Protein AF-A0A662Q411-F1 (afdb_monomer)

pLDDT: mean 91.95, std 4.68, range [75.44, 96.88]

Structure (mmCIF, N/CA/C/O backbone):
data_AF-A0A662Q411-F1
#
_entry.id   AF-A0A662Q411-F1
#
loop_
_atom_site.group_PDB
_atom_site.id
_atom_site.type_symbol
_atom_site.label_atom_id
_atom_site.label_alt_id
_atom_site.label_comp_id
_atom_site.label_asym_id
_atom_site.label_entity_id
_atom_site.label_seq_id
_atom_site.pdbx_PDB_ins_code
_atom_site.Cartn_x
_atom_site.Cartn_y
_atom_site.Cartn_z
_atom_site.occupancy
_atom_site.B_iso_or_equiv
_atom_site.auth_seq_id
_atom_site.auth_comp_id
_atom_site.auth_asym_id
_atom_site.auth_atom_id
_atom_site.pdbx_PDB_model_num
ATOM 1 N N . MET A 1 1 ? -3.218 1.933 15.947 1.00 84.19 1 MET A N 1
ATOM 2 C CA . MET A 1 1 ? -2.059 1.090 15.566 1.00 84.19 1 MET A CA 1
ATOM 3 C C . MET A 1 1 ? -1.522 1.551 14.211 1.00 84.19 1 MET A C 1
ATOM 5 O O . MET A 1 1 ? -2.227 2.303 13.539 1.00 84.19 1 MET A O 1
ATOM 9 N N . THR A 1 2 ? -0.303 1.179 13.809 1.00 92.38 2 THR A N 1
ATOM 10 C CA . THR A 1 2 ? 0.244 1.527 12.482 1.00 92.38 2 THR A CA 1
ATOM 11 C C . THR A 1 2 ? 0.565 0.277 11.670 1.00 92.38 2 THR A C 1
ATOM 13 O O . THR A 1 2 ? 0.858 -0.793 12.196 1.00 92.38 2 THR A O 1
ATOM 16 N N . TYR A 1 3 ? 0.461 0.412 10.353 1.00 94.69 3 TYR A N 1
ATOM 17 C CA . TYR A 1 3 ? 0.730 -0.649 9.397 1.00 94.69 3 TYR A CA 1
ATOM 18 C C . TYR A 1 3 ? 1.803 -0.179 8.434 1.00 94.69 3 TYR A C 1
ATOM 20 O O . TYR A 1 3 ? 1.758 0.939 7.926 1.00 94.69 3 TYR A O 1
ATOM 28 N N . LYS A 1 4 ? 2.751 -1.054 8.124 1.00 95.69 4 LYS A N 1
ATOM 29 C CA . LYS A 1 4 ? 3.670 -0.844 7.013 1.00 95.69 4 LYS A CA 1
ATOM 30 C C . LYS A 1 4 ? 3.103 -1.531 5.784 1.00 95.69 4 LYS A C 1
ATOM 32 O O . LYS A 1 4 ? 2.916 -2.744 5.794 1.00 95.69 4 LYS A O 1
ATOM 37 N N . ILE A 1 5 ? 2.868 -0.775 4.720 1.00 95.19 5 ILE A N 1
ATOM 38 C CA . ILE A 1 5 ? 2.488 -1.299 3.410 1.00 95.19 5 ILE A CA 1
ATOM 39 C C . ILE A 1 5 ? 3.685 -1.281 2.461 1.00 95.19 5 ILE A C 1
ATOM 41 O O . ILE A 1 5 ? 4.517 -0.378 2.503 1.00 95.19 5 ILE A O 1
ATOM 45 N N . LYS A 1 6 ? 3.771 -2.286 1.591 1.00 96.25 6 LYS A N 1
ATOM 46 C CA . LYS A 1 6 ? 4.843 -2.479 0.618 1.00 96.25 6 LYS A CA 1
ATOM 47 C C . LYS A 1 6 ? 4.276 -2.768 -0.760 1.00 96.25 6 LYS A C 1
ATOM 49 O O . LYS A 1 6 ? 3.515 -3.722 -0.933 1.00 96.25 6 LYS A O 1
ATOM 54 N N . ASN A 1 7 ? 4.719 -2.011 -1.756 1.00 96.88 7 ASN A N 1
ATOM 55 C CA . ASN A 1 7 ? 4.426 -2.286 -3.157 1.00 96.88 7 ASN A CA 1
ATOM 56 C C . ASN A 1 7 ? 5.175 -3.552 -3.608 1.00 96.88 7 ASN A C 1
ATOM 58 O O . ASN A 1 7 ? 6.402 -3.604 -3.594 1.00 96.88 7 ASN A O 1
ATOM 62 N N . LYS A 1 8 ? 4.457 -4.598 -4.023 1.00 96.00 8 LYS A N 1
ATOM 63 C CA . LYS A 1 8 ? 5.069 -5.837 -4.538 1.00 96.00 8 LYS A CA 1
ATOM 64 C C . LYS A 1 8 ? 5.422 -5.770 -6.021 1.00 96.00 8 LYS A C 1
ATOM 66 O O . LYS A 1 8 ? 6.178 -6.611 -6.516 1.00 96.00 8 LYS A O 1
ATOM 71 N N . THR A 1 9 ? 4.865 -4.806 -6.737 1.00 94.25 9 THR A N 1
ATOM 72 C CA . THR A 1 9 ? 4.994 -4.701 -8.185 1.00 94.25 9 THR A CA 1
ATOM 73 C C . THR A 1 9 ? 6.305 -4.018 -8.583 1.00 94.25 9 THR A C 1
ATOM 75 O O . THR A 1 9 ? 7.000 -3.403 -7.769 1.00 94.25 9 THR A O 1
ATOM 78 N N . ARG A 1 10 ? 6.663 -4.152 -9.864 1.00 94.69 10 ARG A N 1
ATOM 79 C CA . ARG A 1 10 ? 7.795 -3.438 -10.482 1.00 94.69 10 ARG A CA 1
ATOM 80 C C . ARG A 1 10 ? 7.402 -2.056 -11.017 1.00 94.69 10 ARG A C 1
ATOM 82 O O . ARG A 1 10 ? 8.231 -1.388 -11.619 1.00 94.69 10 ARG A O 1
ATOM 89 N N . ARG A 1 11 ? 6.144 -1.648 -10.835 1.00 94.25 11 ARG A N 1
ATOM 90 C CA . ARG A 1 11 ? 5.616 -0.361 -11.291 1.00 94.25 11 ARG A CA 1
ATOM 91 C C . ARG A 1 11 ? 5.300 0.509 -10.075 1.00 94.25 11 ARG A C 1
ATOM 93 O O . ARG A 1 11 ? 4.978 -0.033 -9.017 1.00 94.25 11 ARG A O 1
ATOM 100 N N . PRO A 1 12 ? 5.421 1.837 -10.183 1.00 93.50 12 PRO A N 1
AT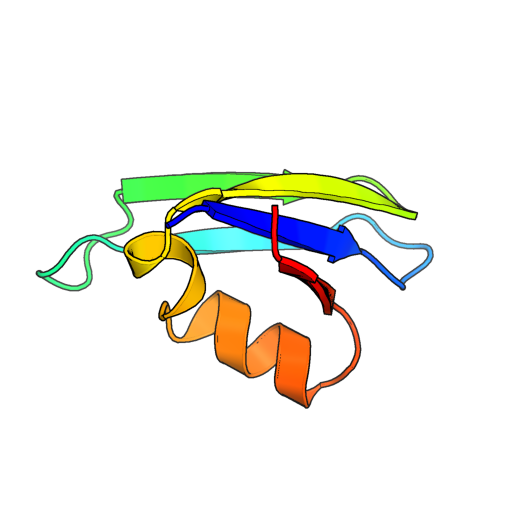OM 101 C CA . PRO A 1 12 ? 4.932 2.707 -9.130 1.00 93.50 12 PRO A CA 1
ATOM 102 C C . PRO A 1 12 ? 3.412 2.586 -9.008 1.00 93.50 12 PRO A C 1
ATOM 104 O O . PRO A 1 12 ? 2.724 2.256 -9.975 1.00 93.50 12 PRO A O 1
ATOM 107 N N . MET A 1 13 ? 2.893 2.849 -7.815 1.00 93.56 13 MET A N 1
ATOM 108 C CA . MET A 1 13 ? 1.456 2.922 -7.578 1.00 93.56 13 MET A CA 1
ATOM 109 C C . MET A 1 13 ? 1.125 4.077 -6.648 1.00 93.56 13 MET A C 1
ATOM 111 O O . MET A 1 13 ? 1.952 4.497 -5.842 1.00 93.56 13 MET A O 1
ATOM 115 N N . VAL A 1 14 ? -0.111 4.545 -6.742 1.00 93.31 14 VAL A N 1
ATOM 116 C CA . VAL A 1 14 ? -0.676 5.508 -5.803 1.00 93.31 14 VAL A CA 1
ATOM 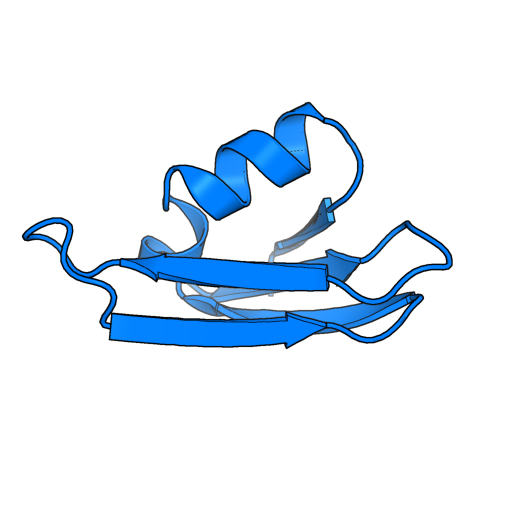117 C C . VAL A 1 14 ? -1.722 4.798 -4.963 1.00 93.31 14 VAL A C 1
ATOM 119 O O . VAL A 1 14 ? -2.532 4.026 -5.483 1.00 93.31 14 VAL A O 1
ATOM 122 N N . VAL A 1 15 ? -1.669 5.043 -3.662 1.00 92.06 15 VAL A N 1
ATOM 123 C CA . VAL A 1 15 ? -2.657 4.590 -2.691 1.00 92.06 15 VAL A CA 1
ATOM 124 C C . VAL A 1 15 ? -3.457 5.799 -2.239 1.00 92.06 15 VAL A C 1
ATOM 126 O O . VAL A 1 15 ? -2.891 6.753 -1.708 1.00 92.06 15 VAL A O 1
ATOM 129 N N . ASN A 1 16 ? -4.761 5.755 -2.469 1.00 92.25 16 ASN A N 1
ATOM 130 C CA . ASN A 1 16 ? -5.693 6.806 -2.103 1.00 92.25 16 ASN A CA 1
ATOM 131 C C . ASN A 1 16 ? -6.233 6.529 -0.704 1.00 92.25 16 ASN A C 1
ATOM 133 O O . ASN A 1 16 ? -6.782 5.464 -0.436 1.00 92.25 16 ASN A O 1
ATOM 137 N N . LEU A 1 17 ? -6.075 7.503 0.180 1.00 89.19 17 LEU A N 1
ATOM 138 C CA . LEU A 1 17 ? -6.483 7.440 1.573 1.00 89.19 17 LEU A CA 1
ATOM 139 C C . LEU A 1 17 ? -7.609 8.467 1.766 1.00 89.19 17 LEU A C 1
ATOM 141 O O . LEU A 1 17 ? -7.325 9.664 1.890 1.00 89.19 17 LEU A O 1
ATOM 145 N N . PRO A 1 18 ? -8.879 8.034 1.688 1.00 85.12 18 PRO A N 1
ATOM 146 C CA . PRO A 1 18 ? -10.018 8.894 1.959 1.00 85.12 18 PRO A CA 1
ATOM 147 C C . PRO A 1 18 ? -10.139 9.207 3.458 1.00 85.12 18 PRO A C 1
ATOM 149 O O . PRO A 1 18 ? -9.575 8.497 4.290 1.00 85.12 18 PRO A O 1
ATOM 152 N N . ASP A 1 19 ? -10.863 10.273 3.789 1.00 83.12 19 ASP A N 1
ATOM 153 C CA . ASP A 1 19 ? -11.353 10.537 5.141 1.00 83.12 19 ASP A CA 1
ATOM 154 C C . ASP A 1 19 ? -12.630 9.733 5.455 1.00 83.12 19 ASP A C 1
ATOM 156 O O . ASP A 1 19 ? -13.151 8.987 4.621 1.00 83.12 19 ASP A O 1
ATOM 160 N N . GLU A 1 20 ? -13.154 9.913 6.668 1.00 75.44 20 GLU A N 1
ATOM 161 C CA . GLU A 1 20 ? -14.395 9.287 7.141 1.00 75.44 20 GLU A CA 1
ATOM 162 C C . GLU A 1 20 ? -15.638 9.674 6.312 1.00 75.44 20 GLU A C 1
ATOM 164 O O . GLU A 1 20 ? -16.629 8.946 6.320 1.00 75.44 20 GLU A O 1
ATOM 169 N N . ASN A 1 21 ? -15.582 10.774 5.550 1.00 80.50 21 ASN A N 1
ATOM 170 C CA . ASN A 1 21 ? -16.657 11.240 4.669 1.00 80.50 21 ASN A CA 1
ATOM 171 C C . ASN A 1 21 ? -16.498 10.741 3.220 1.00 80.50 21 ASN A C 1
ATOM 173 O O . ASN A 1 21 ? -17.293 11.098 2.348 1.00 80.50 21 ASN A O 1
ATOM 177 N N . GLY A 1 22 ? -15.470 9.932 2.940 1.00 76.38 22 GLY A N 1
ATOM 178 C CA . GLY A 1 22 ? -15.173 9.408 1.608 1.00 76.38 22 GLY A CA 1
ATOM 179 C C . GLY A 1 22 ? -14.482 10.406 0.672 1.00 76.38 22 GLY A C 1
ATOM 180 O O . GLY A 1 22 ? -14.291 10.095 -0.505 1.00 76.38 22 GLY A O 1
ATOM 181 N N . GLN A 1 23 ? -14.082 11.583 1.161 1.00 84.38 23 GLN A N 1
ATOM 182 C CA . GLN A 1 23 ? -13.307 12.550 0.388 1.00 84.38 23 GLN A CA 1
ATOM 183 C C . GLN A 1 23 ? -11.824 12.186 0.413 1.00 84.38 23 GLN A C 1
ATOM 185 O O . GLN A 1 23 ? -11.302 11.691 1.408 1.00 84.38 23 GLN A O 1
ATOM 190 N N . LEU A 1 24 ? -11.110 12.429 -0.689 1.00 84.62 24 LEU A N 1
ATOM 191 C CA . LEU A 1 24 ? -9.684 12.121 -0.764 1.00 84.62 24 LEU A CA 1
ATOM 192 C C . LEU A 1 24 ? -8.885 13.050 0.164 1.00 84.62 24 LEU A C 1
ATOM 194 O O . LEU A 1 24 ? -8.642 14.206 -0.168 1.00 84.62 24 LEU A O 1
ATOM 198 N N . LYS A 1 25 ? -8.429 12.520 1.302 1.00 87.88 25 LYS A N 1
ATOM 199 C CA . LYS A 1 25 ? -7.608 13.247 2.280 1.00 87.88 25 LYS A CA 1
ATOM 200 C C . LYS A 1 25 ? -6.134 13.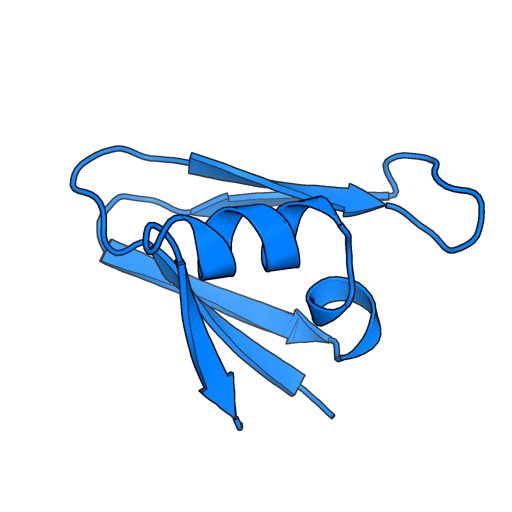255 1.900 1.00 87.88 25 LYS A C 1
ATOM 202 O O . LYS A 1 25 ? -5.438 14.247 2.097 1.00 87.88 25 LYS A O 1
ATOM 207 N N . LYS A 1 26 ? -5.633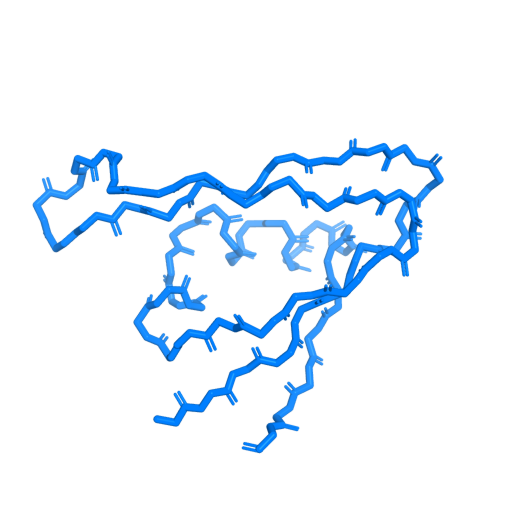 12.123 1.402 1.00 87.44 26 LYS A N 1
ATOM 208 C CA . LYS A 1 26 ? -4.204 11.916 1.156 1.00 87.44 26 LYS A CA 1
ATOM 209 C C . LYS A 1 26 ? -3.981 10.889 0.054 1.00 87.44 26 LYS A C 1
ATOM 211 O O . LYS A 1 26 ? -4.709 9.910 -0.057 1.00 87.44 26 LYS A O 1
ATOM 216 N N . ALA A 1 27 ? -2.935 11.094 -0.735 1.00 91.06 27 ALA A N 1
ATOM 217 C CA . ALA A 1 27 ? -2.454 10.123 -1.706 1.00 91.06 27 ALA A CA 1
ATOM 218 C C . ALA A 1 27 ? -1.002 9.771 -1.375 1.00 91.06 27 ALA A C 1
ATOM 220 O O . ALA A 1 27 ? -0.162 10.653 -1.204 1.00 91.06 27 ALA A O 1
ATOM 221 N N . VAL A 1 28 ? -0.705 8.480 -1.265 1.00 93.00 28 VAL A N 1
ATOM 222 C CA . VAL A 1 28 ? 0.646 7.984 -0.999 1.00 93.00 28 VAL A CA 1
ATOM 223 C C . VAL A 1 28 ? 1.202 7.390 -2.278 1.00 93.00 28 VAL A C 1
ATOM 225 O O . VAL A 1 28 ? 0.717 6.371 -2.773 1.00 93.00 28 VAL A O 1
ATOM 228 N N . TYR A 1 29 ? 2.239 8.029 -2.807 1.00 94.25 29 TYR A N 1
ATOM 229 C CA . TYR A 1 29 ? 3.019 7.473 -3.900 1.00 94.25 29 TYR A CA 1
ATOM 230 C C . TYR A 1 29 ? 3.977 6.408 -3.362 1.00 94.25 29 TYR A C 1
ATOM 232 O O . TYR A 1 29 ? 4.824 6.686 -2.513 1.00 94.25 29 TYR A O 1
ATOM 240 N N . LEU A 1 30 ? 3.855 5.187 -3.877 1.00 94.94 30 LEU A N 1
ATOM 241 C CA . LEU A 1 30 ? 4.743 4.077 -3.568 1.00 94.94 30 LEU A CA 1
ATOM 242 C C . LEU A 1 30 ? 5.583 3.724 -4.799 1.00 94.94 30 LEU A C 1
ATOM 244 O O . LEU A 1 30 ? 5.038 3.191 -5.776 1.00 94.94 30 LEU A O 1
ATOM 248 N N . PRO A 1 31 ? 6.911 3.940 -4.760 1.00 95.50 31 PRO A N 1
ATOM 249 C CA . PRO A 1 31 ? 7.784 3.484 -5.832 1.00 95.50 31 PRO A CA 1
ATOM 250 C C . PRO A 1 31 ? 7.771 1.946 -5.931 1.00 95.50 31 PRO A C 1
ATOM 252 O O . PRO A 1 31 ? 7.281 1.259 -5.023 1.00 95.50 31 PRO A O 1
ATOM 255 N N . PRO A 1 32 ? 8.298 1.365 -7.024 1.00 95.38 32 PRO A N 1
ATOM 256 C CA . PRO A 1 32 ? 8.481 -0.080 -7.135 1.00 95.38 32 PRO A CA 1
ATOM 257 C C . PRO A 1 32 ? 9.216 -0.636 -5.913 1.00 95.38 32 PRO A C 1
ATOM 259 O O . PRO A 1 32 ? 10.251 -0.101 -5.527 1.00 95.38 32 PRO A O 1
ATOM 262 N N . ARG A 1 33 ? 8.693 -1.704 -5.295 1.00 92.94 33 ARG A N 1
ATOM 263 C CA . ARG A 1 33 ? 9.247 -2.290 -4.051 1.00 92.94 33 ARG A CA 1
ATOM 264 C C . ARG A 1 33 ? 9.297 -1.343 -2.835 1.00 92.94 33 ARG A C 1
ATOM 266 O O . ARG A 1 33 ? 9.802 -1.767 -1.796 1.00 92.94 33 ARG A O 1
ATOM 273 N N . GLY A 1 34 ? 8.756 -0.128 -2.946 1.00 95.06 34 GLY A N 1
ATOM 274 C CA . GLY A 1 34 ? 8.728 0.884 -1.894 1.00 95.06 34 GLY A CA 1
ATOM 275 C C . GLY A 1 34 ? 7.800 0.533 -0.740 1.00 95.06 34 GLY A C 1
ATOM 276 O O . GLY A 1 34 ? 6.883 -0.282 -0.884 1.00 95.06 34 GLY A O 1
ATOM 277 N N . GLU A 1 35 ? 8.045 1.172 0.399 1.00 94.94 35 GLU A N 1
ATOM 278 C CA . GLU A 1 35 ? 7.317 0.970 1.648 1.00 94.94 35 GLU A CA 1
ATOM 279 C C . GLU A 1 35 ? 6.789 2.307 2.176 1.00 94.94 35 GLU A C 1
ATOM 281 O O . GLU A 1 35 ? 7.433 3.340 2.005 1.00 94.94 35 GLU A O 1
ATOM 286 N N . ALA A 1 36 ? 5.638 2.279 2.841 1.00 94.12 36 ALA A N 1
ATOM 287 C CA . ALA A 1 36 ? 5.107 3.409 3.595 1.00 94.12 36 ALA A CA 1
ATOM 288 C C . ALA A 1 36 ? 4.486 2.916 4.899 1.00 94.12 36 ALA A C 1
ATOM 290 O O . ALA A 1 36 ? 3.962 1.804 4.964 1.00 94.12 36 ALA A O 1
ATOM 291 N N . VAL A 1 37 ? 4.537 3.757 5.928 1.00 94.69 37 VAL A N 1
ATOM 292 C CA . VAL A 1 37 ? 3.812 3.533 7.180 1.00 94.69 37 VAL A CA 1
ATOM 293 C C . VAL A 1 37 ? 2.526 4.346 7.129 1.00 94.69 37 VAL A C 1
ATOM 295 O O . VAL A 1 37 ? 2.554 5.532 6.800 1.00 94.69 37 VAL A O 1
ATOM 298 N N . ILE A 1 38 ? 1.413 3.690 7.424 1.00 92.94 38 ILE A N 1
ATOM 299 C CA . ILE A 1 38 ? 0.070 4.264 7.432 1.00 92.94 38 ILE A CA 1
ATOM 300 C C . ILE A 1 38 ? -0.624 3.951 8.759 1.00 92.94 38 ILE A C 1
ATOM 302 O O . ILE A 1 38 ? -0.250 3.011 9.467 1.00 92.94 38 ILE A O 1
ATOM 306 N N . SER A 1 39 ? -1.624 4.746 9.120 1.00 92.88 39 SER A N 1
ATOM 307 C CA . SER A 1 39 ? -2.453 4.486 10.296 1.00 92.88 39 SER A CA 1
ATOM 308 C C . SER A 1 39 ? -3.387 3.292 10.074 1.00 92.88 39 SER A C 1
ATOM 310 O O . SER A 1 39 ? -3.592 2.814 8.958 1.00 92.88 39 SER A O 1
ATOM 312 N N . GLU A 1 40 ? -3.975 2.792 11.155 1.00 91.56 40 GLU A N 1
ATOM 313 C CA . GLU A 1 40 ? -5.005 1.755 11.090 1.00 91.56 40 GLU A CA 1
ATOM 314 C C . GLU A 1 40 ? -6.250 2.181 10.301 1.00 91.56 40 GLU A C 1
ATOM 316 O O . GLU A 1 40 ? -6.803 1.380 9.552 1.00 91.56 40 GLU A O 1
ATOM 321 N N . GLU A 1 41 ? -6.664 3.438 10.429 1.00 90.00 41 GLU A N 1
ATOM 322 C CA . GLU A 1 41 ? -7.776 4.009 9.665 1.00 90.00 41 GLU A CA 1
ATOM 323 C C . GLU A 1 41 ? -7.442 4.055 8.165 1.00 90.00 41 GLU A C 1
ATOM 325 O O . GLU A 1 41 ? -8.192 3.538 7.338 1.00 90.00 41 GLU A O 1
ATOM 330 N N . GLU A 1 42 ? -6.250 4.556 7.820 1.00 91.25 42 GLU A N 1
ATOM 331 C CA . GLU A 1 42 ? -5.737 4.578 6.447 1.00 91.25 42 GLU A CA 1
ATOM 332 C C . GLU A 1 42 ? -5.645 3.154 5.864 1.00 91.25 42 GLU A C 1
ATOM 334 O O . GLU A 1 42 ? -5.983 2.928 4.699 1.00 91.25 42 GLU A O 1
ATOM 339 N N . PHE A 1 43 ? -5.244 2.165 6.672 1.00 92.00 43 PHE A N 1
ATOM 340 C CA . PHE A 1 43 ? -5.181 0.762 6.259 1.00 92.00 43 PHE A CA 1
ATOM 341 C C . PHE A 1 43 ? -6.561 0.170 5.957 1.00 92.00 43 PHE A C 1
ATOM 343 O O . PHE A 1 43 ? -6.691 -0.631 5.031 1.00 92.00 43 PHE A O 1
ATOM 350 N N . ARG A 1 44 ? -7.600 0.564 6.701 1.00 91.06 44 ARG A N 1
ATOM 351 C CA . ARG A 1 44 ? -8.985 0.115 6.481 1.00 91.06 44 ARG A CA 1
ATOM 352 C C . ARG A 1 44 ? -9.632 0.740 5.243 1.00 91.06 44 ARG A C 1
ATOM 354 O O . ARG A 1 44 ? -10.723 0.312 4.867 1.00 91.06 44 ARG A O 1
ATOM 361 N N . SER A 1 45 ? -8.974 1.698 4.587 1.00 91.81 45 SER A N 1
ATOM 362 C CA . SER A 1 45 ? -9.508 2.323 3.378 1.00 91.81 45 SER A CA 1
ATOM 363 C C . SER A 1 45 ? -9.814 1.300 2.267 1.00 91.81 45 SER A C 1
ATOM 365 O O . SER A 1 45 ? -9.059 0.333 2.079 1.00 91.81 45 SER A O 1
ATOM 367 N N . PRO A 1 46 ? -10.890 1.511 1.478 1.00 91.56 46 PRO A N 1
ATOM 368 C CA . PRO A 1 46 ? -11.274 0.586 0.411 1.00 91.56 46 PRO A CA 1
ATOM 369 C C . PRO A 1 46 ? -10.156 0.337 -0.604 1.00 91.56 46 PRO A C 1
ATOM 371 O O . PRO A 1 46 ? -9.966 -0.792 -1.052 1.00 91.56 46 PRO A O 1
ATOM 374 N N . ASP A 1 47 ? -9.387 1.375 -0.938 1.00 93.25 47 ASP A N 1
ATOM 375 C CA . ASP A 1 47 ? -8.315 1.295 -1.927 1.00 93.25 47 ASP A CA 1
ATOM 376 C C . ASP A 1 47 ? -7.123 0.455 -1.435 1.00 93.25 47 ASP A C 1
ATOM 378 O O . ASP A 1 47 ? -6.632 -0.411 -2.165 1.00 93.25 47 ASP A O 1
ATOM 382 N N . VAL A 1 48 ? -6.694 0.639 -0.177 1.00 93.50 48 VAL A N 1
ATOM 383 C CA . VAL A 1 48 ? -5.649 -0.203 0.431 1.00 93.50 48 VAL A CA 1
ATOM 384 C C . VAL A 1 48 ? -6.103 -1.658 0.464 1.00 93.50 48 VAL A C 1
ATOM 386 O O . VAL A 1 48 ? -5.375 -2.539 0.000 1.00 93.50 48 VAL A O 1
ATOM 389 N N . GLN A 1 49 ? -7.318 -1.920 0.950 1.00 94.88 49 GLN A N 1
ATOM 390 C CA . GLN A 1 49 ? -7.851 -3.279 1.054 1.00 94.88 49 GLN A CA 1
ATOM 391 C C . GLN A 1 49 ? -8.007 -3.950 -0.317 1.00 94.88 49 GLN A C 1
ATOM 393 O O . GLN A 1 49 ? -7.647 -5.119 -0.473 1.00 94.88 49 GLN A O 1
ATOM 398 N N . ALA A 1 50 ? -8.469 -3.223 -1.338 1.00 94.75 50 ALA A N 1
ATOM 399 C CA . ALA A 1 50 ? -8.566 -3.734 -2.703 1.00 94.75 50 ALA A CA 1
ATOM 400 C C . ALA A 1 50 ? -7.190 -4.136 -3.255 1.00 94.75 50 ALA A C 1
ATOM 402 O O . ALA A 1 50 ? -7.020 -5.246 -3.760 1.00 94.75 50 ALA A O 1
ATOM 403 N N . LYS A 1 51 ? -6.181 -3.276 -3.095 1.00 94.56 51 LYS A N 1
ATOM 404 C CA . LYS A 1 51 ? -4.806 -3.538 -3.545 1.00 94.56 51 LYS A CA 1
ATOM 405 C C . LYS A 1 51 ? -4.122 -4.672 -2.771 1.00 94.56 51 LYS A C 1
ATOM 407 O O . LYS A 1 51 ? -3.318 -5.415 -3.343 1.00 94.56 51 LYS A O 1
ATOM 412 N N . VAL A 1 52 ? -4.440 -4.842 -1.488 1.00 95.69 52 VAL A N 1
ATOM 413 C CA . VAL A 1 52 ? -3.996 -5.999 -0.695 1.00 95.69 52 VAL A CA 1
ATOM 414 C C . VAL A 1 52 ? -4.637 -7.285 -1.224 1.00 95.69 52 VAL A C 1
ATOM 416 O O . VAL A 1 52 ? -3.919 -8.249 -1.484 1.00 95.69 52 VAL A O 1
ATOM 419 N N . ARG A 1 53 ? -5.955 -7.29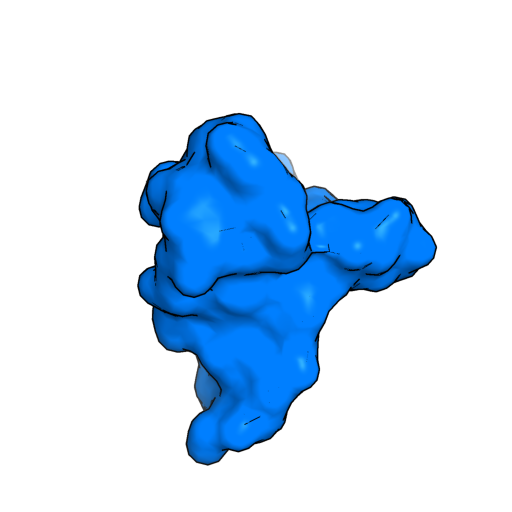4 -1.475 1.00 95.50 53 ARG A N 1
ATOM 420 C CA . ARG A 1 53 ? -6.671 -8.456 -2.044 1.00 95.50 53 ARG A CA 1
ATOM 421 C C . ARG A 1 53 ? -6.186 -8.825 -3.445 1.00 95.50 53 ARG A C 1
ATOM 423 O O . ARG A 1 53 ? -6.057 -10.002 -3.753 1.00 95.50 53 ARG A O 1
ATOM 430 N N . GLN A 1 54 ? -5.855 -7.833 -4.271 1.00 95.25 54 GLN A N 1
ATOM 431 C CA . GLN A 1 54 ? -5.231 -8.036 -5.584 1.00 95.25 54 GLN A CA 1
ATOM 432 C C . GLN A 1 54 ? -3.779 -8.540 -5.493 1.00 95.25 54 GLN A C 1
ATOM 434 O O . GLN A 1 54 ? -3.175 -8.885 -6.506 1.00 95.25 54 GLN A O 1
ATOM 439 N N . GLY A 1 55 ? -3.182 -8.558 -4.297 1.00 94.56 55 GLY A N 1
ATOM 440 C CA . GLY A 1 55 ? -1.819 -9.033 -4.072 1.00 94.56 55 GLY A CA 1
ATOM 441 C C . GLY A 1 55 ? -0.723 -8.077 -4.554 1.00 94.56 55 GLY A C 1
ATOM 442 O O . GLY A 1 55 ? 0.448 -8.478 -4.596 1.00 94.56 55 GLY A O 1
ATOM 443 N N . VAL A 1 56 ? -1.074 -6.831 -4.898 1.00 95.69 56 VAL A N 1
ATOM 444 C CA . VAL A 1 56 ? -0.125 -5.791 -5.332 1.00 95.69 56 VAL A CA 1
ATOM 445 C C . VAL A 1 56 ? 0.480 -5.030 -4.151 1.00 95.69 56 VAL A C 1
ATOM 447 O O . VAL A 1 56 ? 1.616 -4.565 -4.248 1.00 95.69 56 VAL A O 1
ATOM 450 N N . LEU A 1 57 ? -0.225 -4.979 -3.018 1.00 95.88 57 LEU A N 1
ATOM 451 C CA . LEU A 1 57 ? 0.293 -4.512 -1.732 1.00 95.88 57 LEU A CA 1
ATOM 452 C C . LEU A 1 57 ? 0.484 -5.686 -0.767 1.00 95.88 57 LEU A C 1
ATOM 454 O O . LEU A 1 57 ? -0.369 -6.562 -0.647 1.00 95.88 57 LEU A O 1
ATOM 458 N N . ARG A 1 58 ? 1.605 -5.686 -0.045 1.00 96.00 58 ARG A N 1
ATOM 459 C CA . ARG A 1 58 ? 1.806 -6.484 1.175 1.00 96.00 58 ARG A CA 1
ATOM 460 C C . ARG A 1 58 ? 1.743 -5.547 2.371 1.00 96.00 58 ARG A C 1
ATOM 462 O O . ARG A 1 58 ? 2.188 -4.414 2.252 1.00 96.00 58 ARG A O 1
ATOM 469 N N . TYR A 1 59 ? 1.258 -6.023 3.509 1.00 95.06 59 TYR A N 1
ATOM 470 C CA . TYR A 1 59 ? 1.316 -5.271 4.756 1.00 95.06 59 TYR A CA 1
ATOM 471 C C . TYR A 1 59 ? 1.988 -6.079 5.867 1.00 95.06 59 TYR A C 1
ATOM 473 O O . TYR A 1 59 ? 2.044 -7.309 5.804 1.00 95.06 59 TYR A O 1
ATOM 481 N N . SER A 1 60 ? 2.512 -5.376 6.864 1.00 94.88 60 SER A N 1
ATOM 482 C CA . SER A 1 60 ? 2.984 -5.921 8.134 1.00 94.88 60 SER A CA 1
ATOM 483 C C . SER A 1 60 ? 2.622 -4.961 9.263 1.00 94.88 60 SER A C 1
ATOM 485 O O . SE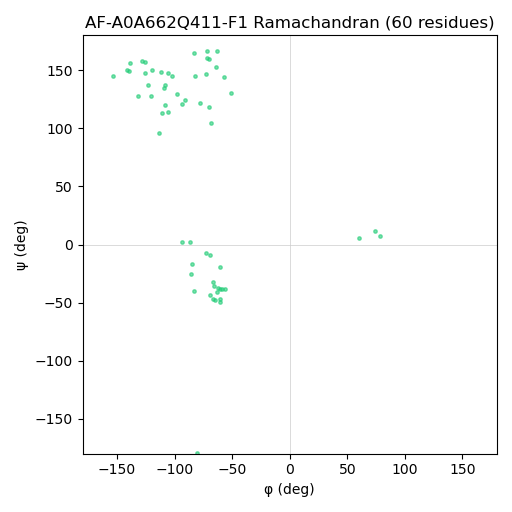R A 1 60 ? 2.535 -3.750 9.051 1.00 94.88 60 SER A O 1
ATOM 487 N N . TYR A 1 61 ? 2.414 -5.508 10.454 1.00 91.50 61 TYR A N 1
ATOM 488 C CA . TYR A 1 61 ? 2.199 -4.719 11.663 1.00 91.50 61 TYR A CA 1
ATOM 489 C C . TYR A 1 61 ? 3.515 -4.069 12.120 1.00 91.50 61 TYR A C 1
ATOM 491 O O . TYR A 1 61 ? 4.583 -4.648 11.889 1.00 91.50 61 TYR A O 1
ATOM 499 N N . VAL A 1 62 ? 3.435 -2.874 12.712 1.00 85.69 62 VA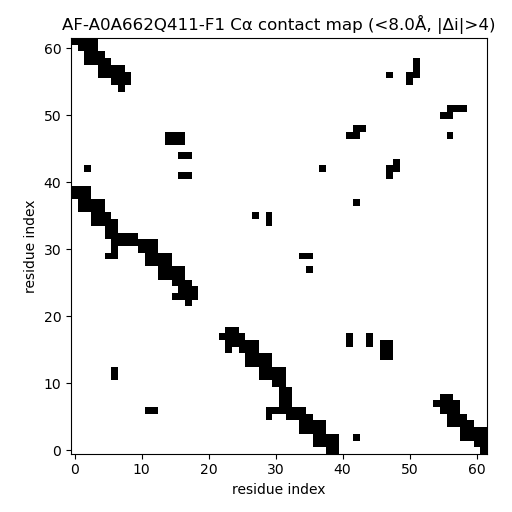L A N 1
ATOM 500 C CA . VAL A 1 62 ? 4.570 -2.132 13.289 1.00 85.69 62 VAL A CA 1
ATOM 501 C C . VAL A 1 62 ? 4.246 -1.742 14.722 1.00 85.69 62 VAL A C 1
ATOM 503 O O . VAL A 1 62 ? 3.094 -1.321 14.971 1.00 85.69 62 VAL A O 1
#

Solvent-accessible surface area (backbone atoms only — not comparable to full-atom values): 3474 Å² total; per-residue (Å²): 110,41,34,37,39,29,34,67,40,90,55,65,48,76,43,56,28,50,45,98,85,69,46,82,70,45,74,47,80,33,48,49,65,25,73,47,80,40,46,50,69,49,52,69,23,70,53,44,46,49,36,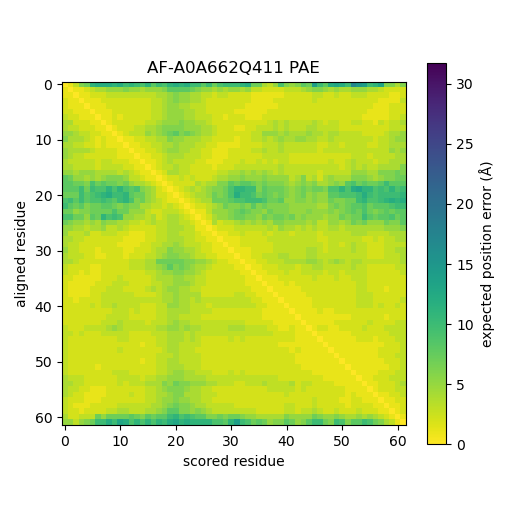37,73,72,61,44,34,47,74,46,83,104

Mean predicted aligned error: 3.27 Å

Nearest PDB structures (foldseek):
  3c12-assembly1_A-2  TM=6.252E-01  e=2.419E+00  Xanthomonas campestris pv. campestris
  5m4o-ass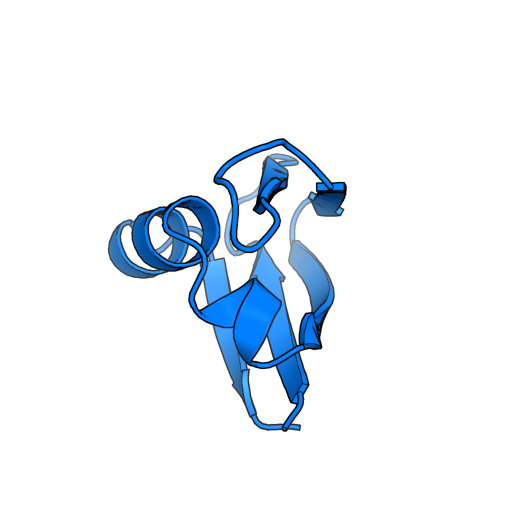embly1_D  TM=6.713E-01  e=4.659E+00  Sphingomonas sp. TTNP3
  5m21-assembly1_D  TM=5.271E-01  e=2.725E+00  Sphingomonas sp. TTNP3
  4zxc-assembly2_Y  TM=5.069E-01  e=3.896E+00  Pseudomonas sp. WBC-3
  8uai-assembly1_F  TM=5.188E-01  e=6.276E+00  Corylus avellana

Sequence (62 aa):
MTYKIKNKTRRPMVVNLPDENGQLKKAVYLPPRGEAVISEEEFRSPDVQAKVRQGVLRYSYV

Secondary structure (DSSP, 8-state):
-EEEEEE-SSS-EEEEEE-TTS-EEEEEEE-TT-EEEEEHHHHTSHHHHHHHHTTSEEEEE-

Foldseek 3Di:
DKKKKWFQDQAKDKAFQADPVRHGPDIDIAHHRRIDMDDPSSCPDPRNVVCVVVVRMDMDDD

Radius of gyration: 10.68 Å; Cα contacts (8 Å, |Δi|>4): 122; chains: 1; bounding box: 26×22×27 Å